Protein AF-A0A2L2U587-F1 (afdb_monomer_lite)

Radius of gyration: 18.38 Å; chains: 1; bounding box: 54×26×56 Å

pLDDT: mean 81.67, std 15.66, range [37.31, 96.12]

Sequence (87 aa):
MKFTIVITSAALLLAPAVNAWTKDAAGVWVANNTFYTIRGSTVHESCTTMNTENVHAHGDYCAYWINGIGQKYKGHCKKTGNSVLCI

Organism: NCBI:txid56646

Secondary structure (DSSP, 8-state):
--------------------EEE-TTS-EEE-S-EEEETTEEEEGGGB-TTS--BPPTTPBPPPEE-TTS-EE--BEEEETTEEEE-

Foldseek 3Di:
DDDDDDPPPPPPPPQPPFQDWDADPVRDIAGAQDWDQQPNATEGSQQADHRDSRGHDFFAKGGWHADPVGDTDIATWHDDPRYTDGD

Structure (mmCIF, N/CA/C/O backbone):
data_AF-A0A2L2U587-F1
#
_entry.id   AF-A0A2L2U587-F1
#
loop_
_atom_site.group_PDB
_atom_site.id
_atom_site.type_symbol
_atom_site.label_atom_id
_atom_site.label_alt_id
_atom_site.label_comp_id
_atom_site.label_asym_id
_atom_site.label_entity_id
_atom_site.label_seq_id
_atom_site.pdbx_PDB_ins_code
_atom_site.Cartn_x
_atom_site.Cartn_y
_atom_site.Cartn_z
_atom_site.occupancy
_atom_site.B_iso_or_equiv
_atom_site.auth_seq_id
_atom_site.auth_comp_id
_atom_site.auth_asym_id
_atom_site.auth_atom_id
_atom_site.pdbx_PDB_model_num
ATOM 1 N N . MET A 1 1 ? 38.330 -8.062 41.277 1.00 43.22 1 MET A N 1
ATOM 2 C CA . MET A 1 1 ? 36.970 -7.724 40.804 1.00 43.22 1 MET A CA 1
ATOM 3 C C . MET A 1 1 ? 36.893 -8.138 39.339 1.00 43.22 1 MET A C 1
ATOM 5 O O . MET A 1 1 ? 37.725 -7.678 38.571 1.00 43.22 1 MET A O 1
ATOM 9 N N . LYS A 1 2 ? 36.030 -9.095 38.971 1.00 37.31 2 LYS A N 1
ATOM 10 C CA . LYS A 1 2 ? 35.894 -9.579 37.584 1.00 37.31 2 LYS A CA 1
ATOM 11 C C . LYS A 1 2 ? 34.767 -8.792 36.912 1.00 37.31 2 LYS A C 1
ATOM 13 O O . LYS A 1 2 ? 33.634 -8.874 37.370 1.00 37.31 2 LYS A O 1
ATOM 18 N N . PHE A 1 3 ? 35.089 -8.018 35.878 1.00 52.56 3 PHE A N 1
ATOM 19 C CA . PHE A 1 3 ? 34.103 -7.295 35.076 1.00 52.56 3 PHE A CA 1
ATOM 20 C C . PHE A 1 3 ? 33.665 -8.177 33.910 1.00 52.56 3 PHE A C 1
ATOM 22 O O . PHE A 1 3 ? 34.441 -8.450 32.997 1.00 52.56 3 PHE A O 1
ATOM 29 N N . THR A 1 4 ? 32.423 -8.647 33.963 1.00 59.62 4 THR A N 1
ATOM 30 C CA . THR A 1 4 ? 31.786 -9.349 32.850 1.00 59.62 4 THR A CA 1
ATOM 31 C C . THR A 1 4 ? 31.251 -8.300 31.883 1.00 59.62 4 THR A C 1
ATOM 33 O O . THR A 1 4 ? 30.292 -7.596 32.193 1.00 59.62 4 THR A O 1
ATOM 36 N N . ILE A 1 5 ? 31.888 -8.172 30.721 1.00 58.16 5 ILE A N 1
ATOM 37 C CA . ILE A 1 5 ? 31.401 -7.332 29.625 1.00 58.16 5 ILE A CA 1
ATOM 38 C C . ILE A 1 5 ? 30.241 -8.085 28.969 1.00 58.16 5 ILE A C 1
ATOM 40 O O . ILE A 1 5 ? 30.449 -9.078 28.275 1.00 58.16 5 ILE A O 1
ATOM 44 N N . VAL A 1 6 ? 29.011 -7.638 29.222 1.00 61.09 6 VAL A N 1
ATOM 45 C CA . VAL A 1 6 ? 27.825 -8.121 28.508 1.00 61.09 6 VAL A CA 1
ATOM 46 C C . VAL A 1 6 ? 27.744 -7.344 27.200 1.00 61.09 6 VAL A C 1
ATOM 48 O O . VAL A 1 6 ? 27.371 -6.175 27.184 1.00 61.09 6 VAL A O 1
ATOM 51 N N . ILE A 1 7 ? 28.132 -7.986 26.101 1.00 63.12 7 ILE A N 1
ATOM 52 C CA . ILE A 1 7 ? 27.937 -7.444 24.758 1.00 63.12 7 ILE A CA 1
ATOM 53 C C . ILE A 1 7 ? 26.482 -7.739 24.385 1.00 63.12 7 ILE A C 1
ATOM 55 O O . ILE A 1 7 ? 26.155 -8.828 23.919 1.00 63.12 7 ILE A O 1
ATOM 59 N N . THR A 1 8 ? 25.578 -6.800 24.651 1.00 57.03 8 THR A N 1
ATOM 60 C CA . THR A 1 8 ? 24.202 -6.866 24.154 1.00 57.03 8 THR A CA 1
ATOM 61 C C . THR A 1 8 ? 24.215 -6.582 22.656 1.00 57.03 8 THR A C 1
ATOM 63 O O . THR A 1 8 ? 24.255 -5.435 22.217 1.00 57.03 8 THR A O 1
ATOM 66 N N . SER A 1 9 ? 24.203 -7.640 21.846 1.00 53.00 9 SER A N 1
ATOM 67 C CA . SER A 1 9 ? 23.929 -7.539 20.414 1.00 53.00 9 SER A CA 1
ATOM 68 C C . SER A 1 9 ? 22.522 -6.967 20.230 1.00 53.00 9 SER A C 1
ATOM 70 O O . SER A 1 9 ? 21.530 -7.673 20.402 1.00 53.00 9 SER A O 1
ATOM 72 N N . ALA A 1 10 ? 22.422 -5.674 19.920 1.00 56.59 10 ALA A N 1
ATOM 73 C CA . ALA A 1 10 ? 21.177 -5.079 19.465 1.00 56.59 10 ALA A CA 1
ATOM 74 C C . ALA A 1 10 ? 20.820 -5.743 18.130 1.00 56.59 10 ALA A C 1
ATOM 76 O O . ALA A 1 10 ? 21.413 -5.442 17.095 1.00 56.59 10 ALA A O 1
ATOM 77 N N . ALA A 1 11 ? 19.891 -6.696 18.162 1.00 57.44 11 ALA A N 1
ATOM 78 C CA . ALA A 1 11 ? 19.264 -7.197 16.956 1.00 57.44 11 ALA A CA 1
ATOM 79 C C . ALA A 1 11 ? 18.536 -6.012 16.309 1.00 57.44 11 ALA A C 1
ATOM 81 O O . ALA A 1 11 ? 17.463 -5.615 16.762 1.00 57.44 11 ALA A O 1
ATOM 82 N N . LEU A 1 12 ? 19.141 -5.412 15.277 1.00 49.88 12 LEU A N 1
ATOM 83 C CA . LEU A 1 12 ? 18.419 -4.558 14.344 1.00 49.88 12 LEU A CA 1
ATOM 84 C C . LEU A 1 12 ? 17.406 -5.462 13.643 1.00 49.88 12 LEU A C 1
ATOM 86 O O . LEU A 1 12 ? 17.696 -6.084 12.623 1.00 49.88 12 LEU A O 1
ATOM 90 N N . LEU A 1 13 ? 16.220 -5.574 14.233 1.00 49.28 13 LEU A N 1
ATOM 91 C CA . LEU A 1 13 ? 15.043 -6.031 13.525 1.00 49.28 13 LEU A CA 1
ATOM 92 C C . LEU A 1 13 ? 14.842 -5.033 12.385 1.00 49.28 13 LEU A C 1
ATOM 94 O O . LEU A 1 13 ? 14.394 -3.908 12.600 1.00 49.28 13 LEU A O 1
ATOM 98 N N . LEU A 1 14 ? 15.237 -5.441 11.179 1.00 46.91 14 LEU A N 1
ATOM 99 C CA . LEU A 1 14 ? 14.728 -4.889 9.933 1.00 46.91 14 LEU A CA 1
ATOM 100 C C . LEU A 1 14 ? 13.216 -5.091 9.989 1.00 46.91 14 LEU A C 1
ATOM 102 O O . LEU A 1 14 ? 12.711 -6.132 9.573 1.00 46.91 14 LEU A O 1
ATOM 106 N N . ALA A 1 15 ? 12.502 -4.144 10.597 1.00 49.56 15 ALA A N 1
ATOM 107 C CA . ALA A 1 15 ? 11.068 -4.078 10.442 1.00 49.56 15 ALA A CA 1
ATOM 108 C C . ALA A 1 15 ? 10.858 -3.974 8.925 1.00 49.56 15 ALA A C 1
ATOM 110 O O . ALA A 1 15 ? 11.344 -2.998 8.338 1.00 49.56 15 ALA A O 1
ATOM 111 N N . PRO A 1 16 ? 10.220 -4.964 8.265 1.00 52.28 16 PRO A N 1
ATOM 112 C CA . PRO A 1 16 ? 9.748 -4.737 6.904 1.00 52.28 16 PRO A CA 1
ATOM 113 C C . PRO A 1 16 ? 8.942 -3.444 6.952 1.00 52.28 16 PRO A C 1
ATOM 115 O O . PRO A 1 16 ? 8.398 -3.126 8.010 1.00 52.28 16 PRO A O 1
ATOM 118 N N . ALA A 1 17 ? 8.919 -2.652 5.887 1.00 54.69 17 ALA A N 1
ATOM 119 C CA . ALA A 1 17 ? 8.153 -1.413 5.883 1.00 54.69 17 ALA A CA 1
ATOM 120 C C . ALA A 1 17 ? 6.679 -1.771 6.141 1.00 54.69 17 ALA A C 1
ATOM 122 O O . ALA 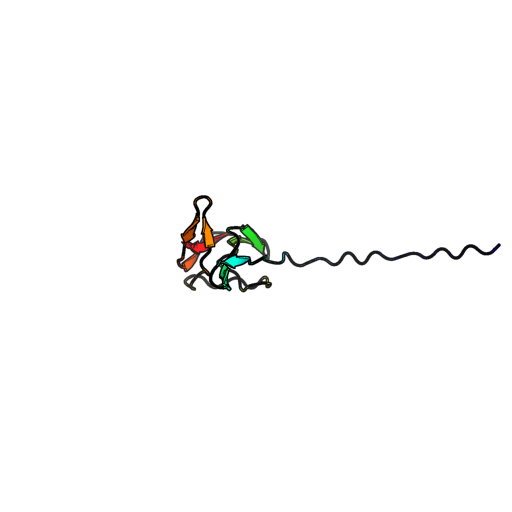A 1 17 ? 5.955 -2.156 5.225 1.00 54.69 17 ALA A O 1
ATOM 123 N N . VAL A 1 18 ? 6.262 -1.776 7.412 1.00 55.84 18 VAL A N 1
ATOM 124 C CA . VAL A 1 18 ? 4.965 -2.308 7.807 1.00 55.84 18 VAL A CA 1
ATOM 125 C C . VAL A 1 18 ? 3.980 -1.239 7.388 1.00 55.84 18 VAL A C 1
ATOM 127 O O . VAL A 1 18 ? 3.932 -0.170 7.993 1.00 55.84 18 VAL A O 1
ATOM 130 N N . ASN A 1 19 ? 3.263 -1.518 6.303 1.00 65.31 19 ASN A N 1
ATOM 131 C CA . ASN A 1 19 ? 2.124 -0.741 5.838 1.00 65.31 19 ASN A CA 1
ATOM 132 C C . ASN A 1 19 ? 1.167 -0.611 7.027 1.00 65.31 19 ASN A C 1
ATOM 134 O O . ASN A 1 19 ? 0.557 -1.604 7.438 1.00 65.31 19 ASN A O 1
ATOM 138 N N . ALA A 1 20 ? 1.146 0.560 7.660 1.00 67.31 20 ALA A N 1
ATOM 139 C CA . ALA A 1 20 ? 0.389 0.798 8.873 1.00 67.31 20 ALA A CA 1
ATOM 140 C C . ALA A 1 20 ? -1.034 1.151 8.456 1.00 67.31 20 ALA A C 1
ATOM 142 O O . ALA A 1 20 ? -1.276 2.240 7.958 1.00 67.31 20 ALA A O 1
ATOM 143 N N . TRP A 1 21 ? -1.986 0.247 8.667 1.00 82.56 21 TRP A N 1
ATOM 144 C CA . TRP A 1 21 ? -3.397 0.504 8.374 1.00 82.56 21 TRP A CA 1
ATOM 145 C C . TRP A 1 21 ? -4.091 1.044 9.618 1.00 82.56 21 TRP A C 1
ATOM 147 O O . TRP A 1 21 ? -3.720 0.712 10.744 1.00 82.56 21 TRP A O 1
ATOM 157 N N . THR A 1 22 ? -5.122 1.861 9.429 1.00 85.25 22 THR A N 1
ATOM 158 C CA . THR A 1 22 ? -5.943 2.391 10.524 1.00 85.25 22 THR A CA 1
ATOM 159 C C . THR A 1 22 ? -7.380 1.899 10.411 1.00 85.25 22 THR A C 1
ATOM 161 O O . THR A 1 22 ? -7.802 1.460 9.345 1.00 85.25 22 THR A O 1
ATOM 164 N N . LYS A 1 23 ? -8.150 1.951 11.497 1.00 86.19 23 LYS A N 1
ATOM 165 C CA . LYS A 1 23 ? -9.598 1.719 11.444 1.00 86.19 23 LYS A CA 1
ATOM 166 C C . LYS A 1 23 ? -10.332 3.051 11.421 1.00 86.19 23 LYS A C 1
ATOM 168 O O . LYS A 1 23 ? -9.995 3.951 12.186 1.00 86.19 23 LYS A O 1
ATOM 173 N N . ASP A 1 24 ? -11.347 3.167 10.572 1.00 81.25 24 ASP A N 1
ATOM 174 C CA . ASP A 1 24 ? -12.281 4.286 10.653 1.00 81.25 24 ASP A CA 1
ATOM 175 C C . ASP A 1 24 ? -13.248 4.137 11.841 1.00 81.25 24 ASP A C 1
ATOM 177 O O . ASP A 1 24 ? -13.243 3.137 12.563 1.00 81.25 24 ASP A O 1
ATOM 181 N N . ALA A 1 25 ? -14.103 5.143 12.043 1.00 84.56 25 ALA A N 1
ATOM 182 C CA . ALA A 1 25 ? -15.086 5.162 13.127 1.00 84.56 25 ALA A CA 1
ATOM 183 C C . ALA A 1 25 ? -16.094 3.995 13.078 1.00 84.56 25 ALA A C 1
ATOM 185 O O . ALA A 1 25 ? -16.701 3.676 14.097 1.00 84.56 25 ALA A O 1
ATOM 186 N N . ALA A 1 26 ? -16.267 3.346 11.921 1.00 84.94 26 ALA A N 1
ATOM 187 C CA . ALA A 1 26 ? -17.113 2.165 11.761 1.00 84.94 26 ALA A CA 1
ATOM 188 C C . ALA A 1 26 ? -16.341 0.849 11.991 1.00 84.94 26 ALA A C 1
ATOM 190 O O . ALA A 1 26 ? -16.901 -0.235 11.833 1.00 84.94 26 ALA A O 1
ATOM 191 N N . GLY A 1 27 ? -15.058 0.924 12.360 1.00 85.00 27 GLY A N 1
ATOM 192 C CA . GLY A 1 27 ? -14.198 -0.229 12.608 1.00 85.00 27 GLY A CA 1
ATOM 193 C C . GLY A 1 27 ? -13.658 -0.892 11.340 1.00 85.00 27 GLY A C 1
ATOM 194 O O . GLY A 1 27 ? -13.054 -1.966 11.435 1.00 85.00 27 GLY A O 1
ATOM 195 N N . VAL A 1 28 ? -13.857 -0.275 10.173 1.00 86.50 28 VAL A N 1
ATOM 196 C CA . VAL A 1 28 ? -13.376 -0.789 8.890 1.00 86.50 28 VAL A CA 1
ATOM 197 C C . VAL A 1 28 ? -11.945 -0.327 8.675 1.00 86.50 28 VAL A C 1
ATOM 199 O O . VAL A 1 28 ? -11.591 0.809 8.978 1.00 86.50 28 VAL A O 1
ATOM 202 N N . TRP A 1 29 ? -11.110 -1.220 8.161 1.00 86.94 29 TRP A N 1
ATOM 203 C CA . TRP A 1 29 ? -9.714 -0.919 7.902 1.00 86.94 29 TRP A CA 1
ATOM 204 C C . TRP A 1 29 ? -9.513 -0.045 6.662 1.00 86.94 29 TRP A C 1
ATOM 206 O O . TRP A 1 29 ? -10.142 -0.254 5.626 1.00 86.94 29 TRP A O 1
ATOM 216 N N . VAL A 1 30 ? -8.597 0.908 6.784 1.00 88.69 30 VAL A N 1
ATOM 217 C CA . VAL A 1 30 ? -8.339 1.996 5.846 1.00 88.69 30 VAL A CA 1
ATOM 218 C C . VAL A 1 30 ? -6.833 2.156 5.685 1.00 88.69 30 VAL A C 1
ATOM 220 O O . VAL A 1 30 ? -6.094 2.144 6.673 1.00 88.69 30 VAL A O 1
ATOM 223 N N . ALA A 1 31 ? -6.381 2.344 4.449 1.00 91.06 31 ALA A N 1
ATOM 224 C CA . ALA A 1 31 ? -4.999 2.727 4.188 1.00 91.06 31 ALA A CA 1
ATOM 225 C C . ALA A 1 31 ? -4.768 4.204 4.577 1.00 91.06 31 ALA A C 1
ATOM 227 O O . ALA A 1 31 ? -5.582 5.079 4.274 1.00 91.06 31 ALA A O 1
ATOM 228 N N . ASN A 1 32 ? -3.636 4.500 5.210 1.00 85.69 32 ASN A N 1
ATOM 229 C CA . ASN A 1 32 ? -3.203 5.800 5.731 1.00 85.69 32 ASN A CA 1
ATOM 230 C C . ASN A 1 32 ? -2.717 6.780 4.647 1.00 85.69 32 ASN A C 1
ATOM 232 O O . ASN A 1 32 ? -1.917 7.673 4.922 1.00 85.69 32 ASN A O 1
ATOM 236 N N . ASN A 1 33 ? -3.189 6.632 3.405 1.00 88.00 33 ASN A N 1
ATOM 237 C CA . ASN A 1 33 ? -2.801 7.476 2.272 1.00 88.00 33 ASN A CA 1
ATOM 238 C C . ASN A 1 33 ? -1.278 7.708 2.167 1.00 88.00 33 ASN A C 1
ATOM 240 O O . ASN A 1 33 ? -0.803 8.825 1.963 1.00 88.00 33 ASN A O 1
ATOM 244 N N . THR A 1 34 ? -0.505 6.647 2.367 1.00 89.81 34 THR A N 1
ATOM 245 C CA . THR A 1 34 ? 0.956 6.712 2.394 1.00 89.81 34 THR A CA 1
ATOM 246 C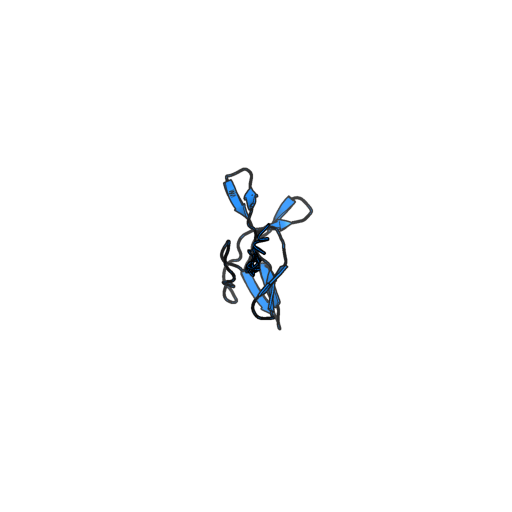 C . THR A 1 34 ? 1.537 5.955 1.205 1.00 89.81 34 THR A C 1
ATOM 248 O O . THR A 1 34 ? 0.876 5.108 0.602 1.00 89.81 34 THR A O 1
ATOM 251 N N . PHE A 1 35 ? 2.768 6.292 0.829 1.00 90.81 35 PHE A N 1
ATOM 252 C CA . PHE A 1 35 ? 3.524 5.584 -0.196 1.00 90.81 35 PHE A CA 1
ATOM 253 C C . PHE A 1 35 ? 4.717 4.883 0.438 1.00 90.81 35 PHE A C 1
ATOM 255 O O . PHE A 1 35 ? 5.445 5.483 1.228 1.00 90.81 35 PHE A O 1
ATOM 262 N N . TYR A 1 36 ? 4.938 3.636 0.043 1.00 90.38 36 TYR A N 1
ATOM 263 C CA . TYR A 1 36 ? 6.043 2.813 0.510 1.00 90.38 36 TYR A CA 1
ATOM 264 C C . TYR A 1 36 ? 6.914 2.370 -0.658 1.00 90.38 36 TYR A C 1
ATOM 266 O O . TYR A 1 36 ? 6.432 2.156 -1.772 1.00 90.38 36 TYR A O 1
ATOM 274 N N . THR A 1 37 ? 8.209 2.203 -0.399 1.00 92.31 37 THR A N 1
ATOM 275 C CA . THR A 1 37 ? 9.124 1.580 -1.356 1.00 92.31 37 THR A CA 1
ATOM 276 C C . THR A 1 37 ? 9.126 0.078 -1.117 1.00 92.31 37 THR A C 1
ATOM 278 O O . THR A 1 37 ? 9.712 -0.393 -0.147 1.00 92.31 37 THR A O 1
ATOM 281 N N . ILE A 1 38 ? 8.487 -0.679 -2.008 1.00 90.94 38 ILE A N 1
ATOM 282 C CA . ILE A 1 38 ? 8.400 -2.140 -1.934 1.00 90.94 38 ILE A CA 1
ATOM 283 C C . ILE A 1 38 ? 9.131 -2.722 -3.139 1.00 90.94 38 ILE A C 1
ATOM 285 O O . ILE A 1 38 ? 8.757 -2.466 -4.283 1.00 90.94 38 ILE A O 1
ATOM 289 N N . ARG A 1 39 ? 10.186 -3.509 -2.889 1.00 90.44 39 ARG A N 1
ATOM 290 C CA . ARG A 1 39 ? 10.999 -4.168 -3.936 1.00 90.44 39 ARG A CA 1
ATOM 291 C C . ARG A 1 39 ? 11.483 -3.193 -5.024 1.00 90.44 39 ARG A C 1
ATOM 293 O O . ARG A 1 39 ? 11.526 -3.530 -6.202 1.00 90.44 39 ARG A O 1
ATOM 300 N N . GLY A 1 40 ? 11.822 -1.970 -4.616 1.00 88.75 40 GLY A N 1
ATOM 301 C CA . GLY A 1 40 ? 12.291 -0.905 -5.503 1.00 88.75 40 GLY A CA 1
ATOM 302 C C . GLY A 1 40 ? 11.192 -0.097 -6.197 1.00 88.75 40 GLY A C 1
ATOM 303 O O . GLY A 1 40 ? 11.528 0.908 -6.811 1.00 88.75 40 GLY A O 1
ATOM 304 N N . SER A 1 41 ? 9.913 -0.468 -6.080 1.00 90.88 41 SER A N 1
ATOM 305 C CA . SER A 1 41 ? 8.781 0.287 -6.634 1.00 90.88 41 SER A CA 1
ATOM 306 C C . SER A 1 41 ? 8.119 1.189 -5.592 1.00 90.88 41 SER A C 1
ATOM 308 O O . SER A 1 41 ? 8.031 0.828 -4.420 1.00 90.88 41 SER A O 1
ATOM 310 N N . THR A 1 42 ? 7.602 2.342 -6.021 1.00 94.50 42 THR A N 1
ATOM 311 C CA . THR A 1 42 ? 6.801 3.245 -5.178 1.00 94.50 42 THR A CA 1
ATOM 312 C C . THR A 1 42 ? 5.341 2.804 -5.197 1.00 94.50 42 THR A C 1
ATOM 314 O O . THR A 1 42 ? 4.652 2.937 -6.206 1.00 94.50 42 THR A O 1
ATOM 317 N N . VAL A 1 43 ? 4.850 2.272 -4.088 1.00 94.19 43 VAL A N 1
ATOM 318 C CA . VAL A 1 43 ? 3.522 1.668 -3.988 1.00 94.19 43 VAL A CA 1
ATOM 319 C C . VAL A 1 43 ? 2.663 2.491 -3.046 1.00 94.19 43 VAL A C 1
ATOM 321 O O . VAL A 1 43 ? 3.048 2.743 -1.907 1.00 94.19 43 VAL A O 1
ATOM 324 N N . HIS A 1 44 ? 1.492 2.915 -3.515 1.00 93.06 44 HIS A N 1
ATOM 325 C CA . HIS A 1 44 ? 0.474 3.487 -2.644 1.00 93.06 44 HIS A CA 1
ATOM 326 C C . HIS A 1 44 ? -0.068 2.399 -1.722 1.00 93.06 44 HIS A C 1
ATOM 328 O O . HIS A 1 44 ? -0.429 1.322 -2.190 1.00 93.06 44 HIS A O 1
ATOM 334 N N . GLU A 1 45 ? -0.143 2.675 -0.424 1.00 91.62 45 GLU A N 1
ATOM 335 C CA . GLU A 1 45 ? -0.506 1.695 0.605 1.00 91.62 45 GLU A CA 1
ATOM 336 C C . GLU A 1 45 ? -1.839 0.997 0.332 1.00 91.62 45 GLU A C 1
ATOM 338 O O . GLU A 1 45 ? -1.994 -0.192 0.601 1.00 91.62 45 GLU A O 1
ATOM 343 N N . SER A 1 46 ? -2.788 1.718 -0.259 1.00 93.31 46 SER A N 1
ATOM 344 C CA . SER A 1 46 ? -4.093 1.178 -0.640 1.00 93.31 46 SER A CA 1
ATOM 345 C C . SER A 1 46 ? -4.019 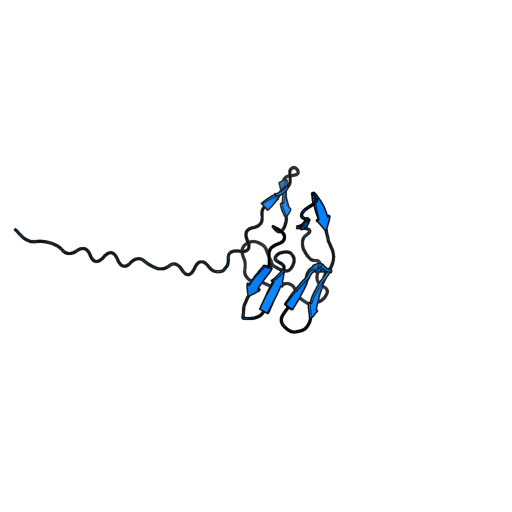0.016 -1.643 1.00 93.31 46 SER A C 1
ATOM 347 O O . SER A 1 46 ? -4.978 -0.740 -1.779 1.00 93.31 46 SER A O 1
ATOM 349 N N . CYS A 1 47 ? -2.881 -0.146 -2.321 1.00 94.00 47 CYS A N 1
ATOM 350 C CA . CYS A 1 47 ? -2.570 -1.243 -3.228 1.00 94.00 47 CYS A CA 1
ATOM 351 C C . CYS A 1 47 ? -1.734 -2.345 -2.580 1.00 94.00 47 CYS A C 1
ATOM 353 O O . CYS A 1 47 ? -1.069 -3.104 -3.284 1.00 94.00 47 CYS A O 1
ATOM 355 N N . THR A 1 48 ? -1.736 -2.434 -1.253 1.00 92.94 48 THR A N 1
ATOM 356 C CA . THR A 1 48 ? -1.061 -3.498 -0.509 1.00 92.94 48 THR A CA 1
ATOM 357 C C . THR A 1 48 ? -2.061 -4.331 0.278 1.00 92.94 48 THR A C 1
ATOM 359 O O . THR A 1 48 ? -3.149 -3.878 0.613 1.00 92.94 48 THR A O 1
ATOM 362 N N . THR A 1 49 ? -1.688 -5.561 0.617 1.00 89.75 49 THR A N 1
ATOM 363 C CA . THR A 1 49 ? -2.403 -6.299 1.660 1.00 89.75 49 THR A CA 1
ATOM 364 C C . THR A 1 49 ? -1.912 -5.817 3.021 1.00 89.75 49 THR A C 1
ATOM 366 O O . THR A 1 49 ? -0.706 -5.769 3.268 1.00 89.75 49 THR A O 1
ATOM 369 N N . MET A 1 50 ? -2.848 -5.491 3.908 1.00 86.88 50 MET A N 1
ATOM 370 C CA . MET A 1 50 ? -2.578 -4.983 5.253 1.00 86.88 50 MET A CA 1
ATOM 371 C C . MET A 1 50 ? -1.479 -5.733 6.000 1.00 86.88 50 MET A C 1
ATOM 373 O O . MET A 1 50 ? -1.506 -6.960 6.077 1.00 86.88 50 MET A O 1
ATOM 377 N N . ASN A 1 51 ? -0.562 -4.974 6.609 1.00 83.00 51 ASN A N 1
ATOM 378 C CA . ASN A 1 51 ? 0.581 -5.481 7.373 1.00 83.00 51 ASN A CA 1
ATOM 379 C C . ASN A 1 51 ? 1.510 -6.417 6.575 1.00 83.00 51 ASN A C 1
ATOM 381 O O . ASN A 1 51 ? 2.263 -7.192 7.162 1.00 83.00 51 ASN A O 1
ATOM 385 N N . THR A 1 52 ? 1.479 -6.362 5.242 1.00 86.19 52 THR A N 1
ATOM 386 C CA . THR A 1 52 ? 2.372 -7.137 4.372 1.00 86.19 52 THR A CA 1
ATOM 387 C C . THR A 1 52 ? 2.951 -6.251 3.280 1.00 86.19 52 THR A C 1
ATOM 389 O O . THR A 1 52 ? 2.378 -5.223 2.950 1.00 86.19 52 THR A O 1
ATOM 392 N N . GLU A 1 53 ? 4.030 -6.691 2.641 1.00 89.38 53 GLU A N 1
ATOM 393 C CA . GLU A 1 53 ? 4.565 -6.066 1.424 1.00 89.38 53 GLU A CA 1
ATOM 394 C C . GLU A 1 53 ? 3.948 -6.653 0.136 1.00 89.38 53 GLU A C 1
ATOM 396 O O . GLU A 1 53 ? 4.519 -6.558 -0.955 1.00 89.38 53 GLU A O 1
ATOM 401 N N . ASN A 1 54 ? 2.793 -7.319 0.237 1.00 90.81 54 ASN A N 1
ATOM 402 C CA . ASN A 1 54 ? 2.122 -7.888 -0.925 1.00 90.81 54 ASN A CA 1
ATOM 403 C C . ASN A 1 54 ? 1.365 -6.798 -1.669 1.00 90.81 54 ASN A C 1
ATOM 405 O O . ASN A 1 54 ? 0.332 -6.324 -1.206 1.00 90.81 54 ASN A O 1
ATOM 409 N N . VAL A 1 55 ? 1.889 -6.433 -2.833 1.00 92.50 55 VAL A N 1
ATOM 410 C CA . VAL A 1 55 ? 1.293 -5.452 -3.738 1.00 92.50 55 VAL A CA 1
ATOM 411 C C . VAL A 1 55 ? 0.224 -6.131 -4.591 1.00 92.50 55 VAL A C 1
ATOM 413 O O . VAL A 1 55 ? 0.481 -7.187 -5.172 1.00 92.50 55 VAL A O 1
ATOM 416 N N . HIS A 1 56 ? -0.959 -5.530 -4.667 1.00 93.44 56 HIS A N 1
ATOM 417 C CA . HIS A 1 56 ? -2.053 -5.971 -5.526 1.00 93.44 56 HIS A CA 1
ATOM 418 C C . HIS A 1 56 ? -1.675 -5.870 -7.009 1.00 93.44 56 HIS A C 1
ATOM 420 O O . HIS A 1 56 ? -0.837 -5.050 -7.407 1.00 93.44 56 HIS A O 1
ATOM 426 N N . ALA A 1 57 ? -2.273 -6.724 -7.837 1.00 93.25 57 ALA A N 1
ATOM 427 C CA . ALA A 1 57 ? -2.008 -6.733 -9.264 1.00 93.25 57 ALA A CA 1
ATOM 428 C C . ALA A 1 57 ? -2.605 -5.492 -9.949 1.00 93.25 57 ALA A C 1
ATOM 430 O O . ALA A 1 57 ? -3.445 -4.772 -9.407 1.00 93.25 57 ALA A O 1
ATOM 431 N N . HIS A 1 58 ? -2.153 -5.225 -11.176 1.00 92.81 58 HIS A N 1
ATOM 432 C CA . HIS A 1 58 ? -2.759 -4.178 -11.993 1.00 92.81 58 HIS A CA 1
ATOM 433 C C . HIS A 1 58 ? -4.227 -4.530 -12.281 1.00 92.81 58 HIS A C 1
ATOM 435 O O . HIS A 1 58 ? -4.501 -5.606 -12.803 1.00 92.81 58 HIS A O 1
ATOM 441 N N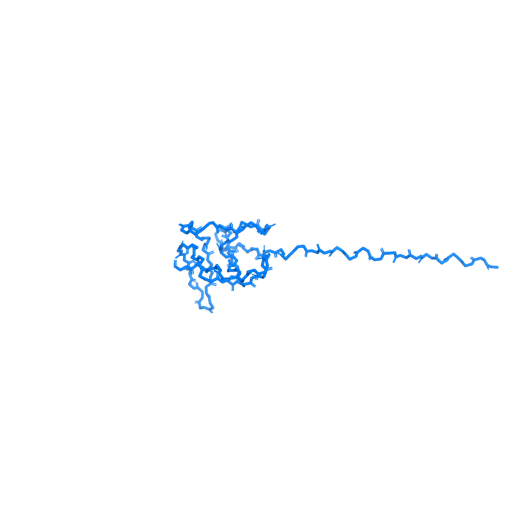 . GLY A 1 59 ? -5.140 -3.604 -12.000 1.00 93.69 59 GLY A N 1
ATOM 442 C CA . GLY A 1 59 ? -6.581 -3.780 -12.171 1.00 93.69 59 GLY A CA 1
ATOM 443 C C . GLY A 1 59 ? -7.305 -4.323 -10.938 1.00 93.69 59 GLY A C 1
ATOM 444 O O . GLY A 1 59 ? -8.531 -4.302 -10.935 1.00 93.69 59 GLY A O 1
ATOM 445 N N . ASP A 1 60 ? -6.597 -4.748 -9.888 1.00 95.19 60 ASP A N 1
ATOM 446 C CA . ASP A 1 60 ? -7.233 -5.162 -8.632 1.00 95.19 60 ASP A CA 1
ATOM 447 C C . ASP A 1 60 ? -7.831 -3.956 -7.900 1.00 95.19 60 ASP A C 1
ATOM 449 O O . ASP A 1 60 ? -7.316 -2.839 -7.994 1.00 95.19 60 ASP A O 1
ATOM 453 N N . TYR A 1 61 ? -8.895 -4.173 -7.125 1.00 94.12 61 TYR A N 1
ATOM 454 C CA . TYR A 1 61 ? -9.444 -3.130 -6.259 1.00 94.12 61 TYR A CA 1
ATOM 455 C C . TYR A 1 61 ? -8.408 -2.688 -5.221 1.00 94.12 61 TYR A C 1
ATOM 457 O O . TYR A 1 61 ? -7.881 -3.514 -4.476 1.00 94.12 61 TYR A O 1
ATOM 465 N N . CYS A 1 62 ? -8.159 -1.380 -5.125 1.00 92.00 62 CYS A N 1
ATOM 466 C CA . CYS A 1 62 ? -7.452 -0.840 -3.966 1.00 92.00 62 CYS A CA 1
ATOM 467 C C . CYS A 1 62 ? -8.393 -0.787 -2.762 1.00 92.00 62 CYS A C 1
ATOM 469 O O . CYS A 1 62 ? -9.594 -0.519 -2.890 1.00 92.00 62 CYS A O 1
ATOM 471 N N . ALA A 1 63 ? -7.834 -0.973 -1.569 1.00 91.00 63 ALA A N 1
ATOM 472 C CA . ALA A 1 63 ? -8.532 -0.581 -0.359 1.00 91.00 63 ALA A CA 1
ATOM 473 C C . ALA A 1 63 ? -8.828 0.917 -0.385 1.00 91.00 63 ALA A C 1
ATOM 475 O O . ALA A 1 63 ? -8.099 1.708 -0.983 1.00 91.00 63 ALA A O 1
ATOM 476 N N . TYR A 1 64 ? -9.907 1.333 0.269 1.00 89.12 64 TYR A N 1
ATOM 477 C CA . TYR A 1 64 ? -10.159 2.759 0.341 1.00 89.12 64 TYR A CA 1
ATOM 478 C C . TYR A 1 64 ? -9.205 3.423 1.339 1.00 89.12 64 TYR A C 1
ATOM 480 O O . TYR A 1 64 ? -8.775 2.827 2.330 1.00 89.12 64 TYR A O 1
ATOM 488 N N . TRP A 1 65 ? -8.887 4.680 1.067 1.00 89.38 65 TRP A N 1
ATOM 489 C CA . TRP A 1 65 ? -8.079 5.545 1.921 1.00 89.38 65 TRP A CA 1
ATOM 490 C C . TRP A 1 65 ? -8.809 6.866 2.140 1.00 89.38 65 TRP A C 1
ATOM 492 O O . TRP A 1 65 ? -9.735 7.205 1.398 1.00 89.38 65 TRP A O 1
ATOM 502 N N . ILE A 1 66 ? -8.430 7.602 3.181 1.00 85.44 66 ILE A N 1
ATOM 503 C CA . ILE A 1 66 ? -9.003 8.919 3.472 1.00 85.44 66 ILE A CA 1
ATOM 504 C C . ILE A 1 66 ? -8.017 9.991 3.014 1.00 85.44 66 ILE A C 1
ATOM 506 O O . ILE A 1 66 ? -6.848 9.968 3.400 1.00 85.44 66 ILE A O 1
ATOM 510 N N . ASN A 1 67 ? -8.469 10.912 2.163 1.00 81.75 67 ASN A N 1
ATOM 511 C CA . ASN A 1 67 ? -7.627 12.008 1.691 1.00 81.75 67 ASN A CA 1
ATOM 512 C C . ASN A 1 67 ? -7.440 13.099 2.757 1.00 81.75 67 ASN A C 1
ATOM 514 O O . ASN A 1 67 ? -8.092 13.095 3.800 1.00 81.75 67 ASN A O 1
ATOM 518 N N . GLY A 1 68 ? -6.563 14.069 2.484 1.00 76.75 68 GLY A N 1
ATOM 519 C CA . GLY A 1 68 ? -6.248 15.151 3.428 1.00 76.75 68 GLY A CA 1
ATOM 520 C C . GLY A 1 68 ? -7.434 16.045 3.827 1.00 76.75 68 GLY A C 1
ATOM 521 O O . GLY A 1 68 ? -7.294 16.842 4.746 1.00 76.75 68 GLY A O 1
ATOM 522 N N . ILE A 1 69 ? -8.591 15.910 3.169 1.00 84.88 69 ILE A N 1
ATOM 523 C CA . ILE A 1 69 ? -9.836 16.629 3.482 1.00 84.88 69 ILE A CA 1
ATOM 524 C C . ILE A 1 69 ? -10.949 15.702 4.006 1.00 84.88 69 ILE A C 1
ATOM 526 O O . ILE A 1 69 ? -12.108 16.103 4.071 1.00 84.88 69 ILE A O 1
ATOM 530 N N . GLY A 1 70 ? -10.621 14.462 4.387 1.00 81.19 70 GLY A N 1
ATOM 531 C CA . GLY A 1 70 ? -11.552 13.539 5.047 1.00 81.19 70 GLY A CA 1
ATOM 532 C C . GLY A 1 70 ? -12.448 12.718 4.111 1.00 81.19 70 GLY A C 1
ATOM 533 O O . GLY A 1 70 ? -13.325 11.995 4.582 1.00 81.19 70 GLY A O 1
ATOM 534 N N . GLN A 1 71 ? -12.255 12.790 2.793 1.00 85.62 71 GLN A N 1
ATOM 535 C CA . GLN A 1 71 ? -13.056 12.028 1.834 1.00 85.62 71 GLN A CA 1
ATOM 536 C C . GLN A 1 71 ? -12.487 10.626 1.624 1.00 85.62 71 GLN A C 1
ATOM 538 O O . GLN A 1 71 ? -11.275 10.446 1.502 1.00 85.62 71 GLN A O 1
ATOM 543 N N . LYS A 1 72 ? -13.379 9.635 1.516 1.00 87.19 72 LYS A N 1
ATOM 544 C CA . LYS A 1 72 ? -13.020 8.258 1.163 1.00 87.19 72 LYS A CA 1
ATOM 545 C C . LYS A 1 72 ? -12.756 8.161 -0.338 1.00 87.19 72 LYS A C 1
ATOM 547 O O . LYS A 1 72 ? -13.644 8.458 -1.135 1.00 87.19 72 LYS A O 1
ATOM 552 N N . TYR A 1 73 ? -11.572 7.696 -0.713 1.00 89.00 73 TYR A N 1
ATOM 553 C CA . TYR A 1 73 ? -11.207 7.414 -2.095 1.00 89.00 73 TYR A CA 1
ATOM 554 C C . TYR A 1 73 ? -11.038 5.912 -2.299 1.00 89.00 73 TYR A C 1
ATOM 556 O O . TYR A 1 73 ? -10.460 5.239 -1.451 1.00 89.00 73 TYR A O 1
ATOM 564 N N . LYS A 1 74 ? -11.556 5.392 -3.411 1.00 88.75 74 LYS A N 1
ATOM 565 C CA . LYS A 1 74 ? -11.495 3.979 -3.805 1.00 88.75 74 LYS A CA 1
ATOM 566 C C . LYS A 1 74 ? -11.362 3.893 -5.321 1.00 88.75 74 LYS A C 1
ATOM 568 O O . LYS A 1 74 ? -11.829 4.795 -6.013 1.00 88.75 74 LYS A O 1
ATOM 573 N N . GLY A 1 75 ? -10.810 2.798 -5.821 1.00 92.81 75 GLY A N 1
ATOM 574 C CA . GLY A 1 75 ? -10.540 2.643 -7.245 1.00 92.81 75 GLY A CA 1
ATOM 575 C C . GLY A 1 75 ? -9.869 1.314 -7.560 1.00 92.81 75 GLY A C 1
ATOM 576 O O . GLY A 1 75 ? -10.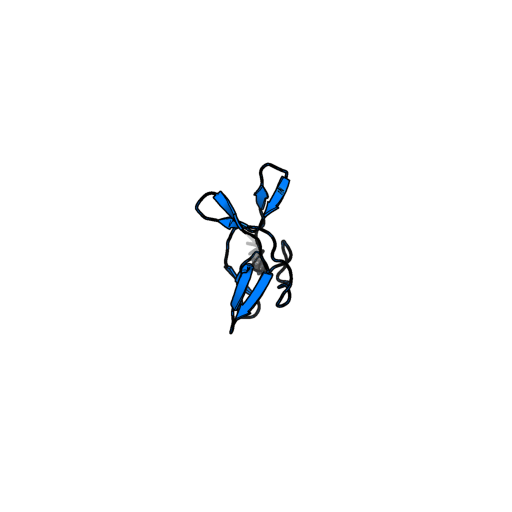137 0.310 -6.891 1.00 92.81 75 GLY A O 1
ATOM 577 N N . HIS A 1 76 ? -8.970 1.326 -8.539 1.00 95.56 76 HIS A N 1
ATOM 578 C CA . HIS A 1 76 ? -8.165 0.162 -8.901 1.00 95.56 76 HIS A CA 1
ATOM 579 C C . HIS A 1 76 ? -6.673 0.482 -8.881 1.00 95.56 76 HIS A C 1
ATOM 581 O O . HIS A 1 76 ? -6.232 1.594 -9.175 1.00 95.56 76 HIS A O 1
ATOM 587 N N . CYS A 1 77 ? -5.878 -0.530 -8.566 1.00 95.25 77 CYS A N 1
ATOM 588 C CA . CYS A 1 77 ? -4.434 -0.448 -8.587 1.00 95.25 77 CYS A CA 1
ATOM 589 C C . CYS A 1 77 ? -3.923 -0.386 -10.019 1.00 95.25 77 CYS A C 1
ATOM 591 O O . CYS A 1 77 ? -4.069 -1.316 -10.807 1.00 95.25 77 CYS A O 1
ATOM 593 N N . LYS A 1 78 ? -3.265 0.714 -10.363 1.00 96.12 78 LYS A N 1
ATOM 594 C CA . LYS A 1 78 ? -2.613 0.915 -11.647 1.00 96.12 78 LYS A CA 1
ATOM 595 C C . LYS A 1 78 ? -1.107 0.946 -11.469 1.00 96.12 78 LYS A C 1
ATOM 597 O O . LYS A 1 78 ? -0.537 1.884 -10.911 1.00 96.12 78 LYS A O 1
ATOM 602 N N . LYS A 1 79 ? -0.451 -0.057 -12.043 1.00 94.19 79 LYS A N 1
ATOM 603 C CA . LYS A 1 79 ? 0.996 -0.045 -12.268 1.00 94.19 79 LYS A CA 1
ATOM 604 C C . LYS A 1 79 ? 1.349 0.896 -13.426 1.00 94.19 79 LYS A C 1
ATOM 606 O O . LYS A 1 79 ? 0.906 0.666 -14.548 1.00 94.19 79 LYS A O 1
ATOM 611 N N . THR A 1 80 ? 2.134 1.937 -13.154 1.00 93.06 80 THR A N 1
ATOM 612 C CA . THR A 1 80 ? 2.649 2.898 -14.145 1.00 93.06 80 THR A CA 1
ATOM 613 C C . THR A 1 80 ? 4.144 3.088 -13.918 1.00 93.06 80 THR A C 1
ATOM 615 O O . THR A 1 80 ? 4.553 3.610 -12.883 1.00 93.06 80 THR A O 1
ATOM 618 N N . GLY A 1 81 ? 4.972 2.654 -14.872 1.00 92.06 81 GLY A N 1
ATOM 619 C CA . GLY A 1 81 ? 6.426 2.659 -14.703 1.00 92.06 81 GLY A CA 1
ATOM 620 C C . GLY A 1 81 ? 6.848 1.849 -13.472 1.00 92.06 81 GLY A C 1
ATOM 621 O O . GLY A 1 81 ? 6.498 0.674 -13.351 1.00 92.06 81 GLY A O 1
ATOM 622 N N . ASN A 1 82 ? 7.568 2.497 -12.553 1.00 93.75 82 ASN A N 1
ATOM 623 C CA . ASN A 1 82 ? 8.019 1.909 -11.290 1.00 93.75 82 ASN A CA 1
ATOM 624 C C . A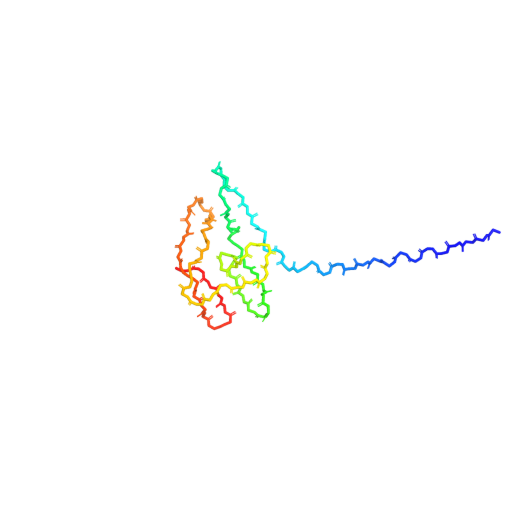SN A 1 82 ? 7.088 2.220 -10.098 1.00 93.75 82 ASN A C 1
ATOM 626 O O . ASN A 1 82 ? 7.491 2.089 -8.943 1.00 93.75 82 ASN A O 1
ATOM 630 N N . SER A 1 83 ? 5.853 2.644 -10.374 1.00 93.81 83 SER A N 1
ATOM 631 C CA . SER A 1 83 ? 4.885 3.021 -9.346 1.00 93.81 83 SER A CA 1
ATOM 632 C C . SER A 1 83 ? 3.602 2.201 -9.437 1.00 93.81 83 SER A C 1
ATOM 634 O O . SER A 1 83 ? 3.178 1.809 -10.525 1.00 93.81 83 SER A O 1
ATOM 636 N N . VAL A 1 84 ? 2.957 1.974 -8.295 1.00 94.56 84 VAL A N 1
ATOM 637 C CA . VAL A 1 84 ? 1.612 1.391 -8.195 1.00 94.56 84 VAL A CA 1
ATOM 638 C C . VAL A 1 84 ? 0.728 2.369 -7.432 1.00 94.56 84 VAL A C 1
ATOM 640 O O . VAL A 1 84 ? 1.021 2.706 -6.289 1.00 94.56 84 VAL A O 1
ATOM 643 N N . LEU A 1 85 ? -0.325 2.855 -8.085 1.00 93.19 85 LEU A N 1
ATOM 644 C CA . LEU A 1 85 ? -1.208 3.911 -7.584 1.00 93.19 85 LEU A CA 1
ATOM 645 C C . LEU A 1 85 ? -2.651 3.409 -7.550 1.00 93.19 85 LEU A C 1
ATOM 647 O O . LEU A 1 85 ? -3.039 2.655 -8.435 1.00 93.19 85 LEU A O 1
ATOM 651 N N . CYS A 1 86 ? -3.453 3.866 -6.597 1.00 92.44 86 CYS A N 1
ATOM 652 C CA . CYS A 1 86 ? -4.905 3.681 -6.623 1.00 92.44 86 CYS A CA 1
ATOM 653 C C . CYS A 1 86 ? -5.539 4.833 -7.409 1.00 92.44 86 CYS A C 1
ATOM 655 O O . CYS A 1 86 ? -5.351 5.995 -7.038 1.00 92.44 86 CYS A O 1
ATOM 657 N N . ILE A 1 87 ? -6.236 4.511 -8.503 1.00 90.94 87 ILE A N 1
ATOM 658 C CA . ILE A 1 87 ? -6.875 5.474 -9.417 1.00 90.94 87 ILE A CA 1
ATOM 659 C C . ILE A 1 87 ? -8.351 5.171 -9.659 1.00 90.94 87 ILE A C 1
ATOM 661 O O . ILE A 1 87 ? -8.751 3.990 -9.516 1.00 90.94 87 ILE A O 1
#